Protein AF-A0A4W5M9B5-F1 (afdb_monomer)

Foldseek 3Di:
DEFAAADDDDDDDAQQAFPLVVQVVVCVVVVAHADDPRDRGHGNVNVVQHCVQAPPVRGDYHFGWHDDDPRTDPGDGDDDDDDDDDDPVRPDDPPPPDDDDDDDD

Structure (mmCIF, N/CA/C/O backbone):
data_AF-A0A4W5M9B5-F1
#
_entry.id   AF-A0A4W5M9B5-F1
#
loop_
_atom_site.group_PDB
_atom_site.id
_atom_site.type_symbol
_atom_site.label_atom_id
_atom_site.label_alt_id
_atom_site.label_comp_id
_atom_site.label_asym_id
_atom_site.label_entity_id
_atom_site.label_seq_id
_atom_site.pdbx_PDB_ins_code
_atom_site.Cartn_x
_atom_site.Cartn_y
_atom_site.Cartn_z
_atom_site.occupancy
_atom_site.B_iso_or_equiv
_atom_site.auth_seq_id
_atom_site.auth_comp_id
_atom_site.auth_asym_id
_atom_site.auth_atom_id
_atom_site.pdbx_PDB_model_num
ATOM 1 N N . MET A 1 1 ? 1.817 -2.184 0.405 1.00 95.25 1 MET A N 1
ATOM 2 C CA . MET A 1 1 ? 2.478 -0.900 0.094 1.00 95.25 1 MET A CA 1
ATOM 3 C C . MET A 1 1 ? 1.444 0.205 0.018 1.00 95.25 1 MET A C 1
ATOM 5 O O . MET A 1 1 ? 0.386 -0.014 -0.559 1.00 95.25 1 MET A O 1
ATOM 9 N N . ILE A 1 2 ? 1.748 1.372 0.579 1.00 95.56 2 ILE A N 1
ATOM 10 C CA . ILE A 1 2 ? 0.885 2.562 0.535 1.00 95.56 2 ILE A CA 1
ATOM 11 C C . ILE A 1 2 ? 1.541 3.597 -0.381 1.00 95.56 2 ILE A C 1
ATOM 13 O O . ILE A 1 2 ? 2.741 3.846 -0.246 1.00 95.56 2 ILE A O 1
ATOM 17 N N . ARG A 1 3 ? 0.797 4.166 -1.337 1.00 95.94 3 ARG A N 1
ATOM 18 C CA . ARG A 1 3 ? 1.345 5.031 -2.396 1.00 95.94 3 ARG A CA 1
ATOM 19 C C . ARG A 1 3 ? 0.572 6.337 -2.554 1.00 95.94 3 ARG A C 1
ATOM 21 O O . ARG A 1 3 ? -0.654 6.328 -2.611 1.00 95.94 3 ARG A O 1
ATOM 28 N N . ARG A 1 4 ? 1.315 7.438 -2.701 1.00 94.12 4 ARG A N 1
ATOM 29 C CA . ARG A 1 4 ? 0.813 8.791 -2.990 1.00 94.12 4 ARG A CA 1
ATOM 30 C C . ARG A 1 4 ? 1.879 9.588 -3.733 1.00 94.12 4 ARG A C 1
ATOM 32 O O . ARG A 1 4 ? 2.987 9.727 -3.223 1.00 94.12 4 ARG A O 1
ATOM 39 N N . GLN A 1 5 ? 1.545 10.182 -4.876 1.00 94.31 5 GLN A N 1
ATOM 40 C CA . GLN A 1 5 ? 2.483 10.911 -5.738 1.00 94.31 5 GLN A CA 1
ATOM 41 C C . GLN A 1 5 ? 3.751 10.061 -5.970 1.00 94.31 5 GLN A C 1
ATOM 43 O O . GLN A 1 5 ? 3.637 8.928 -6.442 1.00 94.31 5 GLN A O 1
ATOM 48 N N . LYS A 1 6 ? 4.933 10.562 -5.587 1.00 96.94 6 LYS A N 1
ATOM 49 C CA . LYS A 1 6 ? 6.222 9.843 -5.632 1.00 96.94 6 LYS A CA 1
ATOM 50 C C . LYS A 1 6 ? 6.540 9.039 -4.365 1.00 96.94 6 LYS A C 1
ATOM 52 O O . LYS A 1 6 ? 7.540 8.327 -4.328 1.00 96.94 6 LYS A O 1
ATOM 57 N N . THR A 1 7 ? 5.717 9.133 -3.324 1.00 95.75 7 THR A N 1
ATOM 58 C CA . THR A 1 7 ? 5.935 8.458 -2.040 1.00 95.75 7 THR A CA 1
ATOM 59 C C . THR A 1 7 ? 5.402 7.031 -2.081 1.00 95.75 7 THR A C 1
ATOM 61 O O . THR A 1 7 ? 4.268 6.785 -2.496 1.00 95.75 7 THR A O 1
ATOM 64 N N . THR A 1 8 ? 6.214 6.081 -1.616 1.00 97.31 8 THR A N 1
ATOM 65 C CA . THR A 1 8 ? 5.821 4.681 -1.406 1.00 97.31 8 THR A CA 1
ATOM 66 C C . THR A 1 8 ? 6.300 4.226 -0.030 1.00 97.31 8 THR A C 1
ATOM 68 O O . THR A 1 8 ? 7.485 4.332 0.272 1.00 97.31 8 THR A O 1
ATOM 71 N N . ILE A 1 9 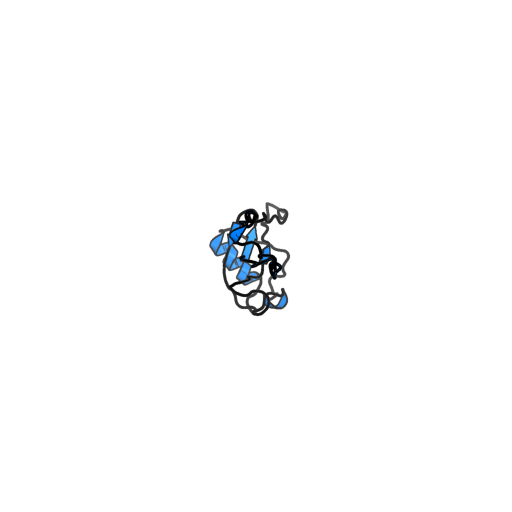? 5.384 3.717 0.794 1.00 97.00 9 ILE A N 1
ATOM 72 C CA . ILE A 1 9 ? 5.661 3.170 2.126 1.00 97.00 9 ILE A CA 1
ATOM 73 C C . ILE A 1 9 ? 5.497 1.650 2.071 1.00 97.00 9 ILE A C 1
ATOM 75 O O . ILE A 1 9 ? 4.447 1.135 1.665 1.00 97.00 9 ILE A O 1
ATOM 79 N N . PHE A 1 10 ? 6.534 0.933 2.499 1.00 97.31 10 PHE A N 1
ATOM 80 C CA . PHE A 1 10 ? 6.478 -0.504 2.748 1.00 97.31 10 PHE A CA 1
ATOM 81 C C . PHE A 1 10 ? 6.277 -0.735 4.241 1.00 97.31 10 PHE A C 1
ATOM 83 O O . PHE A 1 10 ? 7.069 -0.284 5.060 1.00 97.31 10 PHE A O 1
ATOM 90 N N . THR A 1 11 ? 5.186 -1.410 4.568 1.00 96.62 11 THR A N 1
ATOM 91 C CA . THR A 1 11 ? 4.798 -1.793 5.923 1.00 96.62 11 THR A CA 1
ATOM 92 C C . THR A 1 11 ? 3.906 -3.023 5.804 1.00 96.62 11 THR A C 1
ATOM 94 O O . THR A 1 11 ? 3.247 -3.210 4.770 1.00 96.62 11 THR A O 1
ATOM 97 N N . ASP A 1 12 ? 3.925 -3.863 6.826 1.00 96.38 12 ASP A N 1
ATOM 98 C CA . ASP A 1 12 ? 3.030 -4.994 7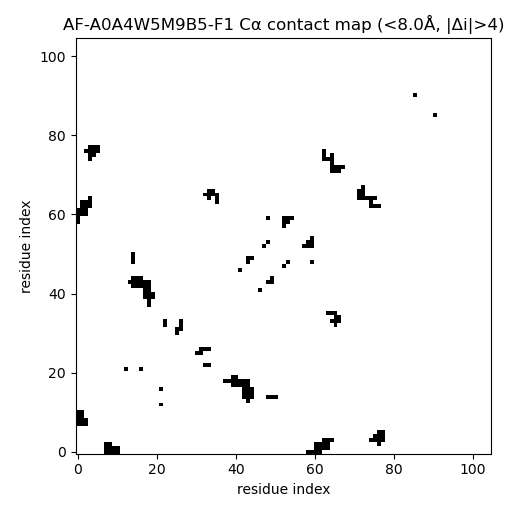.008 1.00 96.38 12 ASP A CA 1
ATOM 99 C C . ASP A 1 12 ? 1.950 -4.681 8.054 1.00 96.38 12 ASP A C 1
ATOM 101 O O . ASP A 1 12 ? 2.105 -3.805 8.904 1.00 96.38 12 ASP A O 1
ATOM 105 N N . ALA A 1 13 ? 0.832 -5.388 7.940 1.00 96.25 13 ALA A N 1
ATOM 106 C CA . ALA A 1 13 ? -0.277 -5.380 8.882 1.00 96.25 13 ALA A CA 1
ATOM 107 C C . ALA A 1 13 ? -1.007 -6.726 8.767 1.00 96.25 13 ALA A C 1
ATOM 109 O O . ALA A 1 13 ? -0.937 -7.383 7.724 1.00 96.25 13 ALA A O 1
ATOM 110 N N . SER A 1 14 ? -1.700 -7.136 9.830 1.00 96.69 14 SER A N 1
ATOM 111 C CA . SER A 1 14 ? -2.550 -8.330 9.792 1.00 96.69 14 SER A CA 1
ATOM 112 C C . SER A 1 14 ? -3.727 -8.104 8.839 1.00 96.69 14 SER A C 1
ATOM 114 O O . SER A 1 14 ? -4.200 -6.978 8.695 1.00 96.69 14 SER A O 1
ATOM 116 N N . ASP A 1 15 ? -4.265 -9.159 8.228 1.00 96.25 15 ASP A N 1
ATOM 117 C CA . ASP A 1 15 ? -5.518 -9.053 7.465 1.00 96.25 15 ASP A CA 1
ATOM 118 C C . ASP A 1 15 ? -6.712 -8.695 8.367 1.00 96.25 15 ASP A C 1
ATOM 120 O O . ASP A 1 15 ? -7.664 -8.072 7.911 1.00 96.25 15 ASP A O 1
ATOM 124 N N . SER A 1 16 ? -6.617 -8.990 9.665 1.00 97.62 16 SER A N 1
ATOM 125 C CA . SER A 1 16 ? -7.560 -8.553 10.698 1.00 97.62 16 SER A CA 1
ATOM 126 C C . SER A 1 16 ? -7.399 -7.090 11.133 1.00 97.62 16 SER A C 1
ATOM 128 O O . SER A 1 16 ? -8.238 -6.599 11.884 1.00 97.62 16 SER A O 1
ATOM 130 N N . THR A 1 17 ? -6.317 -6.408 10.737 1.00 97.62 17 THR A N 1
ATOM 131 C CA . THR A 1 17 ? -6.110 -4.986 11.047 1.00 97.62 17 THR A CA 1
ATOM 132 C C . THR A 1 17 ? -7.181 -4.161 10.347 1.00 97.62 17 THR A C 1
ATOM 134 O O . THR A 1 17 ? -7.537 -4.428 9.201 1.00 97.62 17 THR A O 1
ATOM 137 N N . THR A 1 18 ? -7.713 -3.161 11.034 1.00 96.56 18 THR A N 1
ATOM 138 C CA . THR A 1 18 ? -8.727 -2.259 10.484 1.00 96.56 18 THR A CA 1
ATOM 139 C C . THR A 1 18 ? -8.109 -1.186 9.592 1.00 96.56 18 THR A C 1
ATOM 141 O O . THR A 1 18 ? -6.936 -0.823 9.722 1.00 96.56 18 THR A O 1
ATOM 144 N N . VAL A 1 19 ? -8.917 -0.619 8.697 1.00 94.94 19 VAL A N 1
ATOM 145 C CA . VAL A 1 19 ? -8.532 0.559 7.907 1.00 94.94 19 VAL A CA 1
ATOM 146 C C . VAL A 1 19 ? -8.130 1.716 8.827 1.00 94.94 19 VAL A C 1
ATOM 148 O O . VAL A 1 19 ? -7.135 2.390 8.561 1.00 94.94 19 VAL A O 1
ATOM 151 N N . TYR A 1 20 ? -8.840 1.908 9.940 1.00 93.38 20 TYR A N 1
ATOM 152 C CA . TYR A 1 20 ? -8.502 2.919 10.941 1.00 93.38 20 TYR A CA 1
ATOM 153 C C . TYR A 1 20 ? -7.090 2.747 11.524 1.00 93.38 20 TYR A C 1
ATOM 155 O O . TYR A 1 20 ? -6.312 3.699 11.598 1.00 93.38 20 TYR A O 1
ATOM 163 N N . GLU A 1 21 ? -6.724 1.527 11.917 1.00 95.25 21 GLU A N 1
ATOM 164 C CA . GLU A 1 21 ? -5.383 1.239 12.435 1.00 95.25 21 GLU A CA 1
ATOM 165 C C . GLU A 1 21 ? -4.306 1.463 11.367 1.00 95.25 21 GLU A C 1
ATOM 167 O O . GLU A 1 21 ? -3.250 2.025 11.665 1.00 95.25 21 GLU A O 1
ATOM 172 N N . LEU A 1 22 ? -4.587 1.116 10.104 1.00 95.06 22 LEU A N 1
ATOM 173 C CA . LEU A 1 22 ? -3.688 1.427 8.993 1.00 95.06 22 LEU A CA 1
ATOM 174 C C . LEU A 1 22 ? -3.495 2.945 8.827 1.00 95.06 22 LEU A C 1
ATOM 176 O O . LEU A 1 22 ? -2.361 3.397 8.645 1.00 95.06 22 LEU A O 1
ATOM 180 N N . LYS A 1 23 ? -4.565 3.745 8.948 1.00 92.06 23 LYS A N 1
ATOM 181 C CA . LYS A 1 23 ? -4.485 5.217 8.929 1.00 92.06 23 LYS A CA 1
ATOM 182 C C . LYS A 1 23 ? -3.594 5.748 10.056 1.00 92.06 23 LYS A C 1
ATOM 184 O O . LYS A 1 23 ? -2.779 6.631 9.805 1.00 92.06 23 LYS A O 1
ATOM 189 N N . ARG A 1 24 ? -3.647 5.167 11.263 1.00 93.00 24 ARG A N 1
ATOM 190 C CA . ARG A 1 24 ? -2.747 5.536 12.379 1.00 93.00 24 ARG A CA 1
ATOM 191 C C . ARG A 1 24 ? -1.278 5.226 12.094 1.00 93.00 24 ARG A C 1
ATOM 193 O O . ARG A 1 24 ? -0.407 6.013 12.463 1.00 93.00 24 ARG A O 1
ATOM 200 N N . ILE A 1 25 ? -0.983 4.129 11.393 1.00 94.25 25 ILE A N 1
ATOM 201 C CA . ILE A 1 25 ? 0.382 3.833 10.921 1.00 94.25 25 ILE A CA 1
ATOM 202 C C . ILE A 1 25 ? 0.844 4.916 9.934 1.00 94.25 25 ILE A C 1
ATOM 204 O O . ILE A 1 25 ? 1.944 5.457 10.073 1.00 94.25 25 ILE A O 1
ATOM 208 N N . VAL A 1 26 ? -0.004 5.273 8.962 1.00 93.00 26 VAL A N 1
ATOM 209 C CA . VAL A 1 26 ? 0.286 6.323 7.970 1.00 93.00 26 VAL A CA 1
ATOM 210 C C . VAL A 1 26 ? 0.506 7.677 8.640 1.00 93.00 26 VAL A C 1
ATOM 212 O O . VAL A 1 26 ? 1.498 8.345 8.347 1.00 93.00 26 VAL A O 1
ATOM 215 N N . GLU A 1 27 ? -0.365 8.063 9.568 1.00 91.56 27 GLU A N 1
ATOM 216 C CA . GLU A 1 27 ? -0.254 9.290 10.356 1.00 91.56 27 GLU A CA 1
ATOM 217 C C . GLU A 1 27 ? 1.046 9.310 11.173 1.00 91.56 27 GLU A C 1
ATOM 219 O O . GLU A 1 27 ? 1.765 10.310 11.188 1.00 91.56 27 GLU A O 1
ATOM 224 N N . GLY A 1 28 ? 1.414 8.185 11.792 1.00 93.62 28 GLY A N 1
ATOM 225 C CA . GLY A 1 28 ? 2.669 8.041 12.522 1.00 93.62 28 GLY A CA 1
ATOM 226 C C . GLY A 1 28 ? 3.906 8.334 11.664 1.00 93.62 28 GLY A C 1
ATOM 227 O O . GLY A 1 28 ? 4.859 8.939 12.169 1.00 93.62 28 GLY A O 1
ATOM 228 N N . ILE A 1 29 ? 3.872 7.967 10.378 1.00 94.50 29 ILE A N 1
ATOM 229 C CA . ILE A 1 29 ? 4.972 8.140 9.414 1.00 94.50 29 ILE A CA 1
ATOM 230 C C . ILE A 1 29 ? 4.949 9.530 8.765 1.00 94.50 29 ILE A C 1
ATOM 232 O O . ILE A 1 29 ? 5.978 10.200 8.705 1.00 94.50 29 ILE A O 1
ATOM 236 N N . LEU A 1 30 ? 3.791 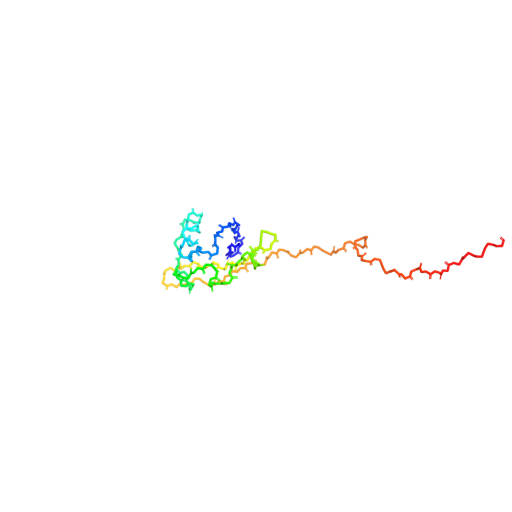9.968 8.268 1.00 90.56 30 LEU A N 1
ATOM 237 C CA . LEU A 1 30 ? 3.645 11.183 7.458 1.00 90.56 30 LEU A CA 1
ATOM 238 C C . LEU A 1 30 ? 3.251 12.422 8.271 1.00 90.56 30 LEU A C 1
ATOM 240 O O . LEU A 1 30 ? 3.258 13.523 7.721 1.00 90.56 30 LEU A O 1
ATOM 244 N N . LYS A 1 31 ? 2.928 12.255 9.560 1.00 87.50 31 LYS A N 1
ATOM 245 C CA . LYS A 1 31 ? 2.499 13.315 10.490 1.00 87.50 31 LYS A CA 1
ATOM 246 C C . LYS A 1 31 ? 1.314 14.132 9.968 1.00 87.50 31 LYS A C 1
ATOM 248 O O . LYS A 1 31 ? 1.246 15.338 10.192 1.00 87.50 31 LYS A O 1
ATOM 253 N N . ARG A 1 32 ? 0.404 13.481 9.237 1.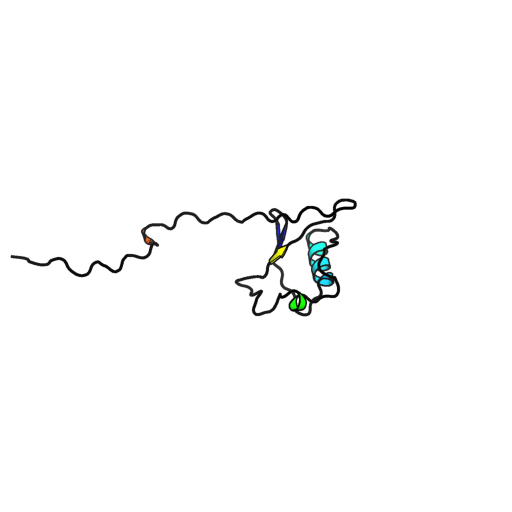00 79.31 32 ARG A N 1
ATOM 254 C CA . ARG A 1 32 ? -0.812 14.081 8.678 1.00 79.31 32 ARG A CA 1
ATOM 255 C C . ARG A 1 32 ? -2.000 13.156 8.878 1.00 79.31 32 ARG A C 1
ATOM 257 O O . ARG A 1 32 ? -1.861 11.949 8.691 1.00 79.31 32 ARG A O 1
ATOM 264 N N . GLU A 1 33 ? -3.134 13.751 9.230 1.00 68.00 33 GLU A N 1
ATOM 265 C CA . GLU A 1 33 ? -4.403 13.044 9.366 1.00 68.00 33 GLU A CA 1
ATOM 266 C C . GLU A 1 33 ? -4.983 12.701 7.987 1.00 68.00 33 GLU A C 1
ATOM 268 O O . GLU A 1 33 ? -4.813 13.435 7.006 1.00 68.00 33 GLU A O 1
ATOM 273 N N . ASP A 1 34 ? -5.627 11.542 7.922 1.00 63.97 34 ASP A N 1
ATOM 274 C CA . ASP A 1 34 ? -6.216 10.951 6.728 1.00 63.97 34 ASP A CA 1
ATOM 275 C C . ASP A 1 34 ? -7.716 10.761 6.969 1.00 63.97 34 ASP A C 1
ATOM 277 O O . ASP A 1 34 ? -8.102 10.205 7.993 1.00 63.97 34 ASP A O 1
ATOM 281 N N . ASP A 1 35 ? -8.542 11.171 6.007 1.00 58.16 35 ASP A N 1
ATOM 282 C CA . ASP A 1 35 ? -9.993 10.967 6.028 1.00 58.16 35 ASP A CA 1
ATOM 283 C C . ASP A 1 35 ? -10.452 10.155 4.796 1.00 58.16 35 ASP A C 1
ATOM 285 O O . ASP A 1 35 ? -11.333 10.546 4.048 1.00 58.16 35 ASP A O 1
ATOM 289 N N . GLN A 1 36 ? -9.839 9.009 4.499 1.00 63.62 36 GLN A N 1
ATOM 290 C CA . GLN A 1 36 ? -10.196 8.237 3.295 1.00 63.62 36 GLN A CA 1
ATOM 291 C C . GLN A 1 36 ? -11.638 7.659 3.232 1.00 63.62 36 GLN A C 1
ATOM 293 O O . GLN A 1 36 ? -12.266 7.390 4.252 1.00 63.62 36 GLN A O 1
ATOM 298 N N . LEU A 1 37 ? -12.046 7.336 1.988 1.00 61.12 37 LEU A N 1
ATOM 299 C CA . LEU A 1 37 ? -13.224 6.597 1.480 1.00 61.12 37 LEU A CA 1
ATOM 300 C C . LEU A 1 37 ? -13.368 5.135 1.958 1.00 61.12 37 LEU A C 1
ATOM 302 O O . LEU A 1 37 ? -14.464 4.575 1.886 1.00 61.12 37 LEU A O 1
ATOM 306 N N . LEU A 1 38 ? -12.273 4.479 2.366 1.00 67.75 38 LEU A N 1
ATOM 307 C CA . LEU A 1 38 ? -12.369 3.146 2.958 1.00 67.75 38 LEU A CA 1
ATOM 308 C C . LEU A 1 38 ? -12.974 3.284 4.351 1.00 67.75 38 LEU A C 1
ATOM 310 O O . LEU A 1 38 ? -12.501 4.063 5.173 1.00 67.75 38 LEU A O 1
ATOM 314 N N . GLU A 1 39 ? -14.036 2.524 4.576 1.00 82.50 39 GLU A N 1
ATOM 315 C CA . GLU A 1 39 ? -14.776 2.537 5.827 1.00 82.50 39 GLU A CA 1
ATOM 316 C C . GLU A 1 39 ? -13.875 2.057 6.969 1.00 82.50 39 GLU A C 1
ATOM 318 O O . GLU A 1 39 ? -13.377 0.931 6.937 1.00 82.50 39 GLU A O 1
ATOM 323 N N . ASP A 1 40 ? -13.668 2.919 7.965 1.00 89.75 40 ASP A N 1
ATOM 324 C CA . ASP A 1 40 ? -12.709 2.727 9.062 1.00 89.75 40 ASP A CA 1
ATOM 325 C C . ASP A 1 40 ? -12.854 1.391 9.792 1.00 89.75 40 ASP A C 1
ATOM 327 O O . ASP A 1 40 ? -11.863 0.828 10.257 1.00 89.75 40 ASP A O 1
ATOM 331 N N . SER A 1 41 ? -14.083 0.881 9.873 1.00 93.81 41 SER A N 1
ATOM 332 C CA . SER A 1 41 ? -14.419 -0.365 10.555 1.00 93.81 41 SER A CA 1
ATOM 333 C C . SER A 1 41 ? -14.094 -1.627 9.758 1.00 93.81 41 SER A C 1
ATOM 335 O O . SER A 1 41 ? -14.111 -2.710 10.340 1.00 93.81 41 SER A O 1
ATOM 337 N N . LYS A 1 42 ? -13.829 -1.533 8.448 1.00 96.19 42 LYS A N 1
ATOM 338 C CA . LYS A 1 42 ? -13.469 -2.705 7.638 1.00 96.19 42 LYS A CA 1
ATOM 339 C C . LYS A 1 42 ? -12.061 -3.169 7.963 1.00 96.19 42 LYS A C 1
ATOM 341 O O . LYS A 1 42 ? -11.161 -2.360 8.191 1.00 96.19 42 LYS A O 1
ATOM 346 N N . THR A 1 43 ? -11.869 -4.482 7.936 1.00 97.56 43 THR A N 1
ATOM 347 C CA . THR A 1 43 ? -10.533 -5.068 8.013 1.00 97.56 43 THR A CA 1
ATOM 348 C C . THR A 1 43 ? -9.834 -5.000 6.656 1.00 97.56 43 THR A C 1
ATOM 350 O O . THR A 1 43 ? -10.471 -4.890 5.605 1.00 97.56 43 THR A O 1
ATOM 353 N N . LEU A 1 44 ? -8.506 -5.090 6.649 1.00 96.50 44 LEU A N 1
ATOM 354 C CA . LEU A 1 44 ? -7.727 -5.185 5.416 1.00 96.50 44 LEU A CA 1
ATOM 355 C C . LEU A 1 44 ? -8.123 -6.425 4.599 1.00 96.50 44 LEU A C 1
ATOM 357 O O . LEU A 1 44 ? -8.188 -6.348 3.369 1.00 96.50 44 LEU A O 1
ATOM 361 N N . GLY A 1 45 ? -8.478 -7.522 5.271 1.00 97.25 45 GLY A N 1
ATOM 362 C CA . GLY A 1 45 ? -9.046 -8.723 4.666 1.00 97.25 45 GLY A CA 1
ATOM 363 C C . GLY A 1 45 ? -10.368 -8.456 3.944 1.00 97.25 45 GLY A C 1
ATOM 364 O O . GLY A 1 45 ? -10.509 -8.855 2.787 1.00 97.25 45 GLY A O 1
ATOM 365 N N . ASP A 1 46 ? -11.291 -7.706 4.560 1.00 96.81 46 ASP A N 1
ATOM 366 C CA . ASP A 1 46 ? -12.557 -7.287 3.926 1.00 96.81 46 ASP A CA 1
ATOM 367 C C . ASP A 1 46 ? -12.321 -6.392 2.698 1.00 96.81 46 ASP A C 1
ATOM 369 O O . ASP A 1 46 ? -13.112 -6.383 1.753 1.00 96.81 46 ASP A O 1
ATOM 373 N N . CYS A 1 47 ? -11.213 -5.646 2.692 1.00 95.06 47 CYS A N 1
ATOM 374 C CA . CYS A 1 47 ? -10.752 -4.852 1.553 1.00 95.06 47 CYS A CA 1
ATOM 375 C C . CYS A 1 47 ? -9.974 -5.668 0.499 1.00 95.06 47 CYS A C 1
ATOM 377 O O . CYS A 1 47 ? -9.539 -5.103 -0.505 1.00 95.06 47 CYS A O 1
ATOM 379 N N . GLY A 1 48 ? -9.799 -6.981 0.693 1.00 95.44 48 GLY A N 1
ATOM 380 C CA . GLY A 1 48 ? -9.135 -7.888 -0.249 1.00 95.44 48 GLY A CA 1
ATOM 381 C C . GLY A 1 48 ? -7.620 -8.037 -0.061 1.00 95.44 48 GLY A C 1
ATOM 382 O O . GLY A 1 48 ? -6.962 -8.694 -0.878 1.00 95.44 48 GLY A O 1
ATOM 383 N N . PHE A 1 49 ? -7.046 -7.471 1.002 1.00 96.44 49 PHE A N 1
ATOM 384 C CA . PHE A 1 49 ? -5.641 -7.651 1.364 1.00 96.44 49 PHE A CA 1
ATOM 385 C C . PHE A 1 49 ? -5.492 -8.862 2.287 1.00 96.44 49 PHE A C 1
ATOM 387 O O . PHE A 1 49 ? -5.791 -8.809 3.473 1.00 96.44 49 PHE A O 1
ATOM 394 N N . THR A 1 50 ? -5.011 -9.967 1.724 1.00 96.50 50 THR A N 1
ATOM 395 C CA . THR A 1 50 ? -4.827 -11.245 2.424 1.00 96.50 50 THR A CA 1
ATOM 396 C C . THR A 1 50 ? -3.402 -11.752 2.228 1.00 96.50 50 THR A C 1
ATOM 398 O O . THR A 1 50 ? -2.685 -11.302 1.329 1.00 96.50 50 THR A O 1
ATOM 401 N N . ASN A 1 51 ? -3.019 -12.793 2.969 1.00 93.12 51 ASN A N 1
ATOM 402 C CA . ASN A 1 51 ? -1.736 -13.481 2.776 1.00 93.12 51 ASN A CA 1
ATOM 403 C C . ASN A 1 51 ? -1.536 -14.043 1.354 1.00 93.12 51 ASN A C 1
ATOM 405 O O . ASN A 1 51 ? -0.407 -14.296 0.933 1.00 93.12 51 ASN A O 1
ATOM 409 N N . GLN A 1 52 ? -2.612 -14.246 0.588 1.00 95.38 52 GLN A N 1
ATOM 410 C CA . GLN A 1 52 ? -2.520 -14.740 -0.785 1.00 95.38 52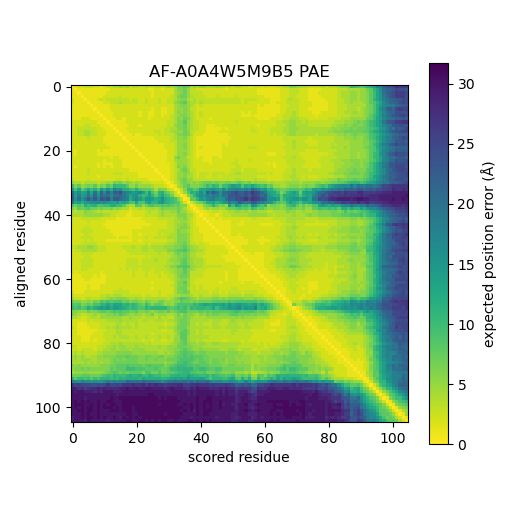 GLN A CA 1
ATOM 411 C C . GLN A 1 52 ? -2.326 -13.615 -1.806 1.00 95.38 52 GLN A C 1
ATOM 413 O O . GLN A 1 52 ? -1.630 -13.841 -2.799 1.00 95.38 52 GLN A O 1
ATOM 418 N N . THR A 1 53 ? -2.911 -12.439 -1.555 1.00 96.50 53 THR A N 1
ATOM 419 C CA . THR A 1 53 ? -2.987 -11.299 -2.489 1.00 96.50 53 THR A CA 1
ATOM 420 C C . THR A 1 53 ? -1.975 -10.188 -2.195 1.00 96.50 53 THR A C 1
ATOM 422 O O . THR A 1 53 ? -1.659 -9.416 -3.095 1.00 96.50 53 THR A O 1
ATOM 425 N N . ALA A 1 54 ? -1.430 -10.114 -0.977 1.00 97.06 54 ALA A N 1
ATOM 426 C CA . ALA A 1 54 ? -0.473 -9.095 -0.545 1.00 97.06 54 ALA A CA 1
ATOM 427 C C . ALA A 1 54 ? 0.799 -9.727 0.053 1.00 97.06 54 ALA A C 1
ATOM 429 O O . ALA A 1 54 ? 1.116 -9.555 1.226 1.00 97.06 54 ALA A O 1
ATOM 430 N N . ARG A 1 55 ? 1.537 -10.485 -0.764 1.00 96.50 55 ARG A N 1
ATOM 431 C CA . ARG A 1 55 ? 2.736 -11.226 -0.328 1.00 96.50 55 ARG A CA 1
ATOM 432 C C . ARG A 1 55 ? 3.953 -10.300 -0.183 1.00 96.50 55 ARG A C 1
ATOM 434 O O . ARG A 1 55 ? 4.023 -9.308 -0.904 1.00 96.50 55 ARG A O 1
ATOM 441 N N . PRO A 1 56 ? 4.977 -10.643 0.623 1.00 96.00 56 PRO A N 1
ATOM 442 C CA . PRO A 1 56 ? 6.183 -9.815 0.761 1.00 96.00 56 PRO A CA 1
ATOM 443 C C . PRO A 1 56 ? 6.882 -9.486 -0.570 1.00 96.00 56 PRO A C 1
ATOM 445 O O . PRO A 1 56 ? 7.291 -8.352 -0.793 1.00 96.00 56 PRO A O 1
ATOM 448 N N . GLN A 1 57 ? 6.967 -10.455 -1.487 1.00 96.75 57 GLN A N 1
ATOM 449 C CA . GLN A 1 57 ? 7.563 -10.281 -2.818 1.00 96.75 57 GLN A CA 1
ATOM 450 C C . GLN A 1 57 ? 6.629 -9.618 -3.845 1.00 96.75 57 GLN A C 1
ATOM 452 O O . GLN A 1 57 ? 7.079 -9.221 -4.915 1.00 96.75 57 GLN A O 1
ATOM 457 N N . ALA A 1 58 ? 5.330 -9.537 -3.544 1.00 96.69 58 ALA A N 1
ATOM 458 C CA . ALA A 1 58 ? 4.310 -8.931 -4.397 1.00 96.69 58 ALA A CA 1
ATOM 459 C C . ALA A 1 58 ? 3.247 -8.229 -3.525 1.00 96.69 58 ALA A C 1
ATOM 461 O O . ALA A 1 58 ? 2.147 -8.763 -3.345 1.00 96.69 58 ALA A O 1
ATOM 462 N N . PRO A 1 59 ? 3.581 -7.072 -2.917 1.00 97.38 59 PRO A N 1
ATOM 463 C CA . PRO A 1 59 ? 2.706 -6.430 -1.941 1.00 97.38 59 PRO A CA 1
ATOM 464 C C . PRO A 1 59 ? 1.434 -5.869 -2.577 1.00 97.38 59 PRO A C 1
ATOM 466 O O . PRO A 1 59 ? 1.476 -5.276 -3.656 1.00 97.38 59 PRO A O 1
ATOM 469 N N . GLY A 1 60 ? 0.314 -5.950 -1.856 1.00 96.12 60 GLY A N 1
ATOM 470 C CA . GLY A 1 60 ? -0.915 -5.246 -2.225 1.00 96.12 60 GLY A CA 1
ATOM 471 C C . GLY A 1 60 ? -0.709 -3.728 -2.213 1.00 96.12 60 GLY A C 1
ATOM 472 O O . GLY A 1 60 ? 0.116 -3.218 -1.450 1.00 96.12 60 GLY A O 1
ATOM 473 N N . THR A 1 61 ? -1.437 -2.996 -3.057 1.00 95.62 61 THR A N 1
ATOM 474 C CA . THR A 1 61 ? -1.297 -1.534 -3.179 1.00 95.62 61 THR A CA 1
ATOM 475 C C . THR A 1 61 ? -2.488 -0.812 -2.571 1.00 95.62 61 THR A C 1
ATOM 477 O O . THR A 1 61 ? -3.617 -1.035 -2.991 1.00 95.62 61 THR A O 1
ATOM 480 N N . VAL A 1 62 ? -2.218 0.099 -1.641 1.00 94.62 62 VAL A N 1
ATOM 481 C CA . VAL A 1 62 ? -3.182 1.054 -1.087 1.00 94.62 62 VAL A CA 1
ATOM 482 C C . VAL A 1 62 ? -2.856 2.435 -1.651 1.00 94.62 62 VAL A C 1
ATOM 484 O O . VAL A 1 62 ? -1.720 2.899 -1.539 1.00 94.62 62 VAL A O 1
ATOM 487 N N . GLY A 1 63 ? -3.830 3.084 -2.286 1.00 94.00 63 GLY A N 1
ATOM 488 C CA . GLY A 1 63 ? -3.714 4.482 -2.699 1.00 94.00 63 GLY A CA 1
ATOM 489 C C . GLY A 1 63 ? -4.028 5.414 -1.533 1.00 94.00 63 GLY A C 1
ATOM 490 O O . GLY A 1 63 ? -4.986 5.165 -0.810 1.00 94.00 63 GLY A O 1
ATOM 491 N N . LEU A 1 64 ? -3.241 6.474 -1.364 1.00 91.88 64 LEU A N 1
ATOM 492 C CA . LEU A 1 64 ? -3.407 7.483 -0.318 1.00 91.88 64 LEU A CA 1
ATOM 493 C C . LEU A 1 64 ? -3.635 8.861 -0.954 1.00 91.88 64 LEU A C 1
ATOM 495 O O . LEU A 1 64 ? -2.896 9.264 -1.854 1.00 91.88 64 LEU A O 1
ATOM 499 N N . ALA A 1 65 ? -4.636 9.584 -0.457 1.00 90.38 65 ALA A N 1
ATOM 500 C CA . ALA A 1 65 ? -4.941 10.961 -0.825 1.00 90.38 65 ALA A CA 1
ATOM 501 C C . ALA A 1 65 ? -5.326 11.726 0.443 1.00 90.38 65 ALA A C 1
ATOM 503 O O . ALA A 1 65 ? -6.152 11.254 1.217 1.00 90.38 65 ALA A O 1
ATOM 504 N N . PHE A 1 66 ? -4.722 12.889 0.666 1.00 87.38 66 PHE A N 1
ATOM 505 C CA . PHE A 1 66 ? -5.021 13.708 1.834 1.00 87.38 66 PHE A CA 1
ATOM 506 C C . PHE A 1 66 ? -6.224 14.615 1.606 1.00 87.38 66 PHE A C 1
ATOM 508 O O . PHE A 1 66 ? -6.467 15.095 0.494 1.00 87.38 66 PHE A O 1
ATOM 515 N N . ARG A 1 67 ? -6.922 14.933 2.698 1.00 84.50 67 ARG A N 1
ATOM 516 C CA . ARG A 1 67 ? -7.841 16.066 2.715 1.00 84.50 67 ARG A CA 1
ATOM 517 C C . ARG A 1 67 ? -7.040 17.372 2.706 1.00 84.50 67 ARG A C 1
ATOM 519 O O . ARG A 1 67 ? -6.104 17.539 3.489 1.00 84.50 67 ARG A O 1
ATOM 526 N N . MET A 1 68 ? -7.388 18.275 1.797 1.00 82.12 68 MET A N 1
ATOM 527 C CA . MET A 1 68 ? -6.948 19.666 1.769 1.00 82.12 68 MET A CA 1
ATOM 528 C C . MET A 1 68 ? -8.169 20.551 2.004 1.00 82.12 68 MET A C 1
ATOM 530 O O . MET A 1 68 ? -9.112 20.538 1.213 1.00 82.12 68 MET A O 1
ATOM 534 N N . ASP A 1 69 ? -8.155 21.296 3.106 1.00 82.50 69 ASP A N 1
ATOM 535 C CA . ASP A 1 69 ? -9.302 22.073 3.576 1.00 82.50 69 ASP A CA 1
ATOM 536 C C . ASP A 1 69 ? -10.559 21.184 3.708 1.00 82.50 69 ASP A C 1
ATOM 538 O O . ASP A 1 69 ? -10.576 20.241 4.504 1.00 82.50 69 ASP A O 1
ATOM 542 N N . GLU A 1 70 ? -11.581 21.445 2.892 1.00 80.50 70 GLU A N 1
ATOM 543 C CA . GLU A 1 70 ? -12.881 20.762 2.883 1.00 80.50 70 GLU A CA 1
ATOM 544 C C . GLU A 1 70 ? -12.975 19.650 1.817 1.00 80.50 70 GLU A C 1
ATOM 546 O O . GLU A 1 70 ? -14.004 18.986 1.697 1.00 80.50 70 GLU A O 1
ATOM 551 N N . MET A 1 71 ? -11.932 19.443 1.001 1.00 84.19 71 MET A N 1
ATOM 552 C CA . MET A 1 71 ? -11.964 18.516 -0.137 1.00 84.19 71 MET A CA 1
ATOM 553 C C . MET A 1 71 ? -10.772 17.562 -0.145 1.00 84.19 71 MET A C 1
ATOM 555 O O . MET A 1 71 ? -9.674 17.892 0.285 1.00 84.19 71 MET A O 1
ATOM 559 N N . PHE A 1 72 ? -10.959 16.360 -0.684 1.00 83.62 72 PHE A N 1
ATOM 560 C CA . PHE A 1 72 ? -9.830 15.469 -0.949 1.00 83.62 72 PHE A CA 1
ATOM 561 C C . PHE A 1 72 ? -9.055 15.934 -2.167 1.00 83.62 72 PHE A C 1
ATOM 563 O O . PHE A 1 72 ? -9.640 16.324 -3.181 1.00 83.62 72 PHE A O 1
ATOM 570 N N . GLU A 1 73 ? -7.731 15.831 -2.091 1.00 88.69 73 GLU A N 1
ATOM 571 C CA . GLU A 1 73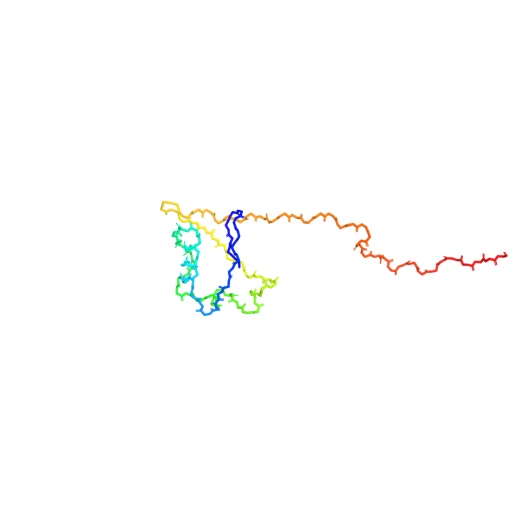 ? -6.931 15.877 -3.303 1.00 88.69 73 GLU A CA 1
ATOM 572 C C . GLU A 1 73 ? -7.271 14.678 -4.198 1.00 88.69 73 GLU A C 1
ATOM 574 O O . GLU A 1 73 ? -7.690 13.610 -3.738 1.00 88.69 73 GLU A O 1
ATOM 579 N N . GLN A 1 74 ? -7.061 14.835 -5.501 1.00 89.81 74 GLN A N 1
ATOM 580 C CA . GLN A 1 74 ? -7.209 13.720 -6.421 1.00 89.81 74 GLN A CA 1
ATOM 581 C C . GLN A 1 74 ? -6.190 12.625 -6.081 1.00 89.81 74 GLN A C 1
ATOM 583 O O . GLN A 1 74 ? -4.999 12.902 -5.923 1.00 89.81 74 GLN A O 1
ATOM 588 N N . LEU A 1 75 ? -6.643 11.367 -6.029 1.00 91.44 75 LEU A N 1
ATOM 589 C CA . LEU A 1 75 ? -5.742 10.227 -5.896 1.00 91.44 75 LEU A CA 1
ATOM 590 C C . LEU A 1 75 ? -4.767 10.212 -7.078 1.00 91.44 75 LEU A C 1
ATOM 592 O O . LEU A 1 75 ? -5.139 9.907 -8.211 1.00 91.44 75 LEU A O 1
ATOM 596 N N . GLN A 1 76 ? -3.508 10.520 -6.790 1.00 94.00 76 GLN A N 1
ATOM 597 C CA . GLN A 1 76 ? -2.431 10.534 -7.765 1.00 94.00 76 GLN A CA 1
ATOM 598 C C . GLN A 1 76 ? -1.338 9.576 -7.307 1.00 94.00 76 GLN A C 1
ATOM 600 O O . GLN A 1 76 ? -0.812 9.701 -6.203 1.00 94.00 76 GLN A O 1
ATOM 605 N N . VAL A 1 77 ? -0.968 8.631 -8.168 1.00 96.12 77 VAL A N 1
ATOM 606 C CA . VAL A 1 77 ? 0.130 7.688 -7.938 1.00 96.12 77 VAL A CA 1
ATOM 607 C C . VAL A 1 77 ? 1.028 7.733 -9.163 1.00 96.12 77 VAL A C 1
ATOM 609 O O . VAL A 1 77 ? 0.591 7.388 -10.259 1.00 96.12 77 VAL A O 1
ATOM 612 N N . GLU A 1 78 ? 2.273 8.176 -8.999 1.00 97.31 78 GLU A N 1
ATOM 613 C CA . GLU A 1 78 ? 3.209 8.212 -10.120 1.00 97.31 78 GLU A CA 1
ATOM 614 C C . GLU A 1 78 ? 3.700 6.802 -10.463 1.00 97.31 78 GLU A C 1
ATOM 616 O O . GLU A 1 78 ? 3.969 5.980 -9.582 1.00 97.31 78 GLU A O 1
ATOM 621 N N . ALA A 1 79 ? 3.808 6.497 -11.756 1.00 97.44 79 ALA A N 1
ATOM 622 C CA . ALA A 1 79 ? 4.392 5.239 -12.200 1.00 97.44 79 ALA A CA 1
ATOM 623 C C . ALA A 1 79 ? 5.881 5.187 -11.824 1.00 97.44 79 ALA A C 1
ATOM 625 O O . ALA A 1 79 ? 6.582 6.199 -11.862 1.00 97.44 79 ALA A O 1
ATOM 626 N N . PHE A 1 80 ? 6.372 3.998 -11.472 1.00 97.12 80 PHE A N 1
ATOM 627 C CA . PHE A 1 80 ? 7.815 3.780 -11.409 1.00 97.12 80 PHE A CA 1
ATOM 628 C C . PHE A 1 80 ? 8.423 3.871 -12.815 1.00 97.12 80 PHE A C 1
ATOM 630 O O . PHE A 1 80 ? 7.716 3.783 -13.820 1.00 97.12 80 PHE A O 1
ATOM 637 N N . SER A 1 81 ? 9.742 4.034 -12.885 1.00 98.00 81 SER A N 1
ATOM 638 C CA . SER A 1 81 ? 10.471 4.009 -14.151 1.00 98.00 81 SER A CA 1
ATOM 639 C C . SER A 1 81 ? 10.300 2.674 -14.876 1.00 98.00 81 SER A C 1
ATOM 641 O O . SER A 1 81 ? 10.322 1.614 -14.247 1.00 98.00 81 SER A O 1
ATOM 643 N N . SER A 1 82 ? 10.222 2.723 -16.203 1.00 97.56 82 SER A N 1
ATOM 644 C CA . SER A 1 82 ? 10.297 1.524 -17.037 1.00 97.56 82 SER A CA 1
ATOM 645 C C . SER A 1 82 ? 11.726 0.963 -17.058 1.00 97.56 82 SER A C 1
ATOM 647 O O . SER A 1 82 ? 12.681 1.747 -17.045 1.00 97.56 82 SER A O 1
ATOM 649 N N . PRO A 1 83 ? 11.903 -0.369 -17.102 1.00 96.81 83 PRO A N 1
ATOM 650 C CA . PRO A 1 83 ? 13.219 -0.968 -17.302 1.00 96.81 83 PRO A CA 1
ATOM 651 C C . PRO A 1 83 ? 13.791 -0.600 -18.687 1.00 96.81 83 PRO A C 1
ATOM 653 O O . PRO A 1 83 ? 13.018 -0.305 -19.604 1.00 96.81 83 PRO A O 1
ATOM 656 N N . PRO A 1 84 ? 15.127 -0.619 -18.861 1.00 96.44 84 PRO A N 1
ATOM 657 C CA . PRO A 1 84 ? 15.750 -0.448 -20.173 1.00 96.44 84 PRO A CA 1
ATOM 658 C C . PRO A 1 84 ? 15.446 -1.635 -21.097 1.00 96.44 84 PRO A C 1
ATOM 660 O O . PRO A 1 84 ? 14.949 -2.675 -20.656 1.00 96.44 84 PRO A O 1
ATOM 663 N N . GLU A 1 85 ? 15.784 -1.495 -22.381 1.00 96.06 85 GLU A N 1
ATOM 664 C CA . GLU A 1 85 ? 15.717 -2.621 -23.313 1.00 96.06 85 GLU A CA 1
ATOM 665 C C . GLU A 1 85 ? 16.629 -3.765 -22.841 1.00 96.06 85 GLU A C 1
ATOM 667 O O . GLU A 1 85 ? 17.748 -3.543 -22.367 1.00 96.06 85 GLU A O 1
ATOM 672 N N . LEU A 1 86 ? 16.132 -4.997 -22.958 1.00 96.00 86 LEU A N 1
ATOM 6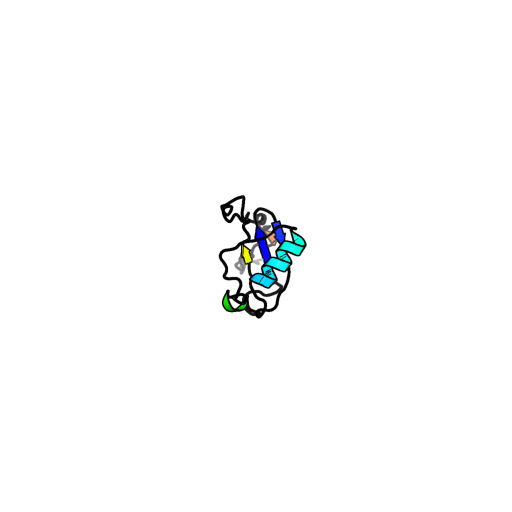73 C CA . LEU A 1 86 ? 16.883 -6.192 -22.602 1.00 96.00 86 LEU A CA 1
ATOM 674 C C . LEU A 1 86 ? 18.095 -6.338 -23.545 1.00 96.00 86 LEU A C 1
ATOM 676 O O . LEU A 1 86 ? 17.896 -6.321 -24.760 1.00 96.00 86 LEU A O 1
ATOM 680 N N . PRO A 1 87 ? 19.328 -6.516 -23.039 1.00 95.88 87 PRO A N 1
ATOM 681 C CA . PRO A 1 87 ? 20.493 -6.758 -23.889 1.00 95.88 87 PRO A CA 1
ATOM 682 C C . PRO A 1 87 ? 20.321 -8.000 -24.769 1.00 95.88 87 PRO A C 1
ATOM 684 O O . PRO A 1 87 ? 19.731 -8.987 -24.328 1.00 95.88 87 PRO A O 1
ATOM 687 N N . ASP A 1 88 ? 20.906 -8.005 -25.972 1.00 94.25 88 ASP A N 1
ATOM 688 C CA . ASP A 1 88 ? 20.760 -9.122 -26.922 1.00 94.25 88 ASP A CA 1
ATOM 689 C C . ASP A 1 88 ? 21.222 -10.471 -26.350 1.00 94.25 88 ASP A C 1
ATOM 691 O O . ASP A 1 88 ? 20.608 -11.499 -26.614 1.00 94.25 88 ASP A O 1
ATOM 695 N N . VAL A 1 89 ? 22.243 -10.472 -25.487 1.00 95.56 89 VAL A N 1
ATOM 696 C CA . VAL A 1 89 ? 22.738 -11.680 -24.795 1.00 95.56 89 VAL A CA 1
ATOM 697 C C . VAL A 1 89 ? 21.754 -12.262 -23.770 1.00 95.56 89 VAL A C 1
ATOM 699 O O . VAL A 1 89 ? 21.915 -13.404 -23.354 1.00 95.56 89 VAL A O 1
ATOM 702 N N . MET A 1 90 ? 20.761 -11.479 -23.340 1.00 94.38 90 MET A N 1
ATOM 703 C CA . MET A 1 90 ? 19.708 -11.895 -22.408 1.00 94.38 90 MET A CA 1
ATOM 704 C C . MET A 1 90 ? 18.384 -12.204 -23.120 1.00 94.38 90 MET A C 1
ATOM 706 O O . MET A 1 90 ? 17.477 -12.754 -22.492 1.00 94.38 90 MET A O 1
ATOM 710 N N . LYS A 1 91 ? 18.243 -11.856 -24.408 1.00 93.56 91 LYS A N 1
ATOM 711 C CA . LYS A 1 91 ? 17.078 -12.243 -25.211 1.00 93.56 91 LYS A CA 1
ATOM 712 C C . LYS A 1 91 ? 17.115 -13.767 -25.434 1.00 93.56 91 LYS A C 1
ATOM 714 O O . LYS A 1 91 ? 18.204 -14.326 -25.581 1.00 93.56 91 LYS A O 1
ATOM 719 N N . PRO A 1 92 ? 15.961 -14.463 -25.443 1.00 91.38 92 PRO A N 1
ATOM 720 C CA . PRO A 1 92 ? 15.919 -15.885 -25.767 1.00 91.38 92 PRO A CA 1
ATOM 721 C C . PRO A 1 92 ? 16.619 -16.129 -27.103 1.00 91.38 92 PRO A C 1
ATOM 723 O O . PRO A 1 92 ? 16.291 -15.481 -28.094 1.00 91.38 92 PRO A O 1
ATOM 726 N N . GLN A 1 93 ? 17.596 -17.034 -27.134 1.00 82.19 93 GLN A N 1
ATOM 727 C CA . GLN A 1 93 ? 18.181 -17.441 -28.403 1.00 82.19 93 GLN A CA 1
ATOM 728 C C . GLN A 1 93 ? 17.175 -18.353 -29.090 1.00 82.19 93 GLN A C 1
ATOM 730 O O . GLN A 1 93 ? 16.779 -19.372 -28.512 1.00 82.19 93 GLN A O 1
ATOM 735 N N . ASP A 1 94 ? 16.753 -17.990 -30.300 1.00 74.00 94 ASP A N 1
ATOM 736 C CA . ASP A 1 94 ? 15.973 -18.889 -31.138 1.00 74.00 94 ASP A CA 1
ATOM 737 C C . ASP A 1 94 ? 16.751 -20.202 -31.241 1.00 74.00 94 ASP A C 1
ATOM 739 O O . ASP A 1 94 ? 17.836 -20.277 -31.823 1.00 74.00 94 ASP A O 1
ATOM 743 N N . SER A 1 95 ? 16.225 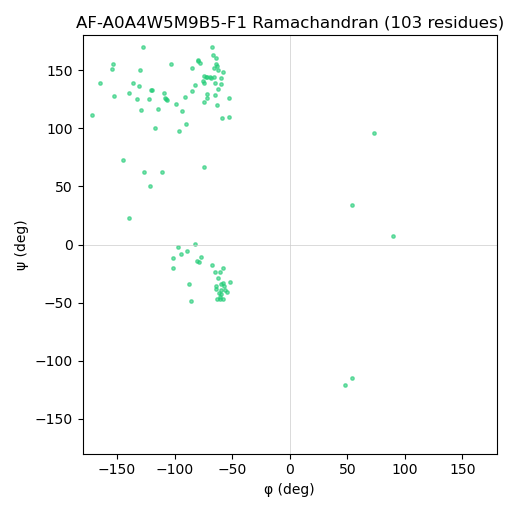-21.243 -30.598 1.00 59.34 95 SER A N 1
ATOM 744 C CA . SER A 1 95 ? 16.795 -22.589 -30.606 1.00 59.34 95 SER A CA 1
ATOM 745 C C . SER A 1 95 ? 16.505 -23.220 -31.968 1.00 59.34 95 SER A C 1
ATOM 747 O O . SER A 1 95 ? 15.694 -24.130 -32.092 1.00 59.34 95 SER A O 1
ATOM 749 N N . GLY A 1 96 ? 17.112 -22.655 -33.010 1.00 56.41 96 GLY A N 1
ATOM 750 C CA . GLY A 1 96 ? 16.826 -22.934 -34.413 1.00 56.41 96 GLY A CA 1
ATOM 751 C C . GLY A 1 96 ? 18.075 -23.007 -35.284 1.00 56.41 96 GLY A C 1
ATOM 752 O O . GLY A 1 96 ? 17.975 -22.826 -36.491 1.00 56.41 96 GLY A O 1
ATOM 753 N N . SER A 1 97 ? 19.246 -23.282 -34.702 1.00 49.00 97 SER A N 1
ATOM 754 C CA . SER A 1 97 ? 20.447 -23.626 -35.471 1.00 49.00 97 SER A CA 1
ATOM 755 C C . SER A 1 97 ? 2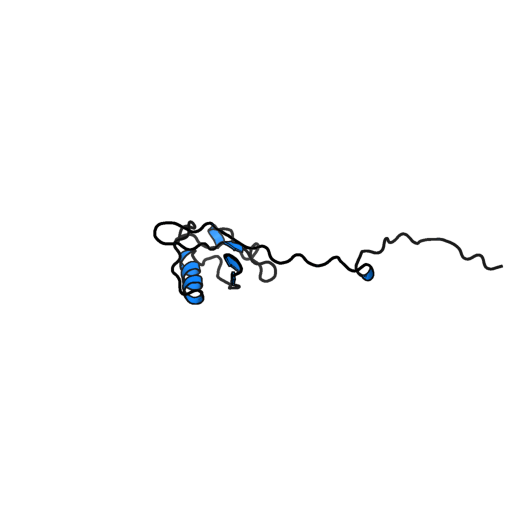0.816 -25.093 -35.251 1.00 49.00 97 SER A C 1
ATOM 757 O O . SER A 1 97 ? 21.860 -25.435 -34.701 1.00 49.00 97 SER A O 1
ATOM 759 N N . THR A 1 98 ? 19.914 -25.990 -35.651 1.00 55.72 98 THR A N 1
ATOM 760 C CA . THR A 1 98 ? 20.294 -27.345 -36.050 1.00 55.72 98 THR A CA 1
ATOM 761 C C . THR A 1 98 ? 20.548 -27.353 -37.558 1.00 55.72 98 THR A C 1
ATOM 763 O O . THR A 1 98 ? 19.690 -26.974 -38.348 1.00 55.72 98 THR A O 1
ATOM 766 N N . ALA A 1 99 ? 21.734 -27.847 -37.920 1.00 51.41 99 ALA A N 1
ATOM 767 C CA . ALA A 1 99 ? 22.155 -28.302 -39.247 1.00 51.41 99 ALA A CA 1
ATOM 768 C C . ALA A 1 99 ? 22.425 -27.241 -40.330 1.00 51.41 99 ALA A C 1
ATOM 770 O O . ALA A 1 99 ? 21.514 -26.892 -41.067 1.00 51.41 99 ALA A O 1
ATOM 771 N N . LYS A 1 100 ? 23.707 -26.863 -40.492 1.00 42.66 100 LYS A N 1
ATOM 772 C CA . LYS A 1 100 ? 24.532 -26.858 -41.737 1.00 42.66 100 LYS A CA 1
ATOM 773 C C . LYS A 1 100 ? 26.003 -26.718 -41.292 1.00 42.66 100 LYS A C 1
ATOM 775 O O . LYS A 1 100 ? 26.259 -25.928 -40.399 1.00 42.66 100 LYS A O 1
ATOM 780 N N . GLU A 1 101 ? 27.053 -27.361 -41.786 1.00 51.38 101 GLU A N 1
ATOM 781 C CA . GLU A 1 101 ? 27.314 -28.405 -42.772 1.00 51.38 101 GLU A CA 1
ATOM 782 C C . GLU A 1 101 ? 28.814 -28.724 -42.577 1.00 51.38 101 GLU A C 1
ATOM 784 O O . GLU A 1 101 ? 29.657 -27.862 -42.811 1.00 51.38 101 GLU A O 1
ATOM 789 N N . GLN A 1 102 ? 29.169 -29.909 -42.063 1.00 45.78 102 GLN A N 1
ATOM 790 C CA . GLN A 1 102 ? 30.544 -30.417 -42.152 1.00 45.78 102 GLN A CA 1
ATOM 791 C C . GLN A 1 102 ? 30.617 -31.345 -43.361 1.00 45.78 102 GLN A C 1
ATOM 793 O O . GLN A 1 102 ? 30.283 -32.522 -43.265 1.00 45.78 102 GLN A O 1
ATOM 798 N N . THR A 1 103 ? 31.099 -30.811 -44.479 1.00 46.34 103 THR A N 1
ATOM 799 C CA . THR A 1 103 ? 31.793 -31.621 -45.482 1.00 46.34 103 THR A CA 1
ATOM 800 C C . THR A 1 103 ? 33.216 -31.086 -45.557 1.00 46.34 103 THR A C 1
ATOM 802 O O . THR A 1 103 ? 33.459 -30.028 -46.128 1.00 46.34 103 THR A O 1
ATOM 805 N N . VAL A 1 104 ? 34.145 -31.783 -44.903 1.00 45.78 104 VAL A N 1
ATOM 806 C CA . VAL A 1 104 ? 35.586 -31.592 -45.095 1.00 45.78 104 VAL A CA 1
ATOM 807 C C . VAL A 1 104 ? 35.995 -32.613 -46.154 1.00 45.78 104 VAL A C 1
ATOM 809 O O . VAL A 1 104 ? 35.832 -33.812 -45.922 1.00 45.78 104 VAL A O 1
ATOM 812 N N . GLN A 1 105 ? 36.424 -32.133 -47.324 1.00 49.59 105 GLN A N 1
ATOM 813 C CA . GLN A 1 105 ? 37.211 -32.924 -48.277 1.00 49.59 105 GLN A CA 1
ATOM 814 C C . GLN A 1 105 ? 38.675 -32.929 -47.847 1.00 49.59 105 GLN A C 1
ATOM 816 O O . GLN A 1 105 ? 39.131 -31.875 -47.346 1.00 49.59 105 GLN A O 1
#

InterPro domains:
  IPR029071 Ubiquitin-like domain superfamily [SSF54236] (2-92)
  IPR039049 Elongin B [PTHR13248] (1-105)

Solvent-accessible surface area (backbone atoms only — not comparable to full-atom values): 6819 Å² total; per-residue (Å²): 54,41,32,33,44,92,49,74,45,86,70,88,77,58,38,80,38,31,44,45,59,52,46,52,55,49,24,71,74,70,74,48,80,72,78,65,92,68,59,48,86,40,28,34,39,80,72,63,37,35,82,85,56,34,30,94,95,50,57,37,82,42,83,46,49,48,62,52,92,95,42,69,49,77,80,44,68,59,79,77,86,78,81,77,84,80,53,75,92,75,48,84,74,77,92,70,84,77,89,87,82,93,81,83,130

Mean predicted aligned error: 8.5 Å

Sequence (105 aa):
MIRRQKTTIFTDASDSTTVYELKRIVEGILKREDDQLLEDSKTLGDCGFTNQTARPQAPGTVGLAFRMDEMFEQLQVEAFSSPPELPDVMKPQDSGSTAKEQTVQ

Organism: NCBI:txid62062

Secondary structure (DSSP, 8-state):
-EEEBTEEE-----TT-BHHHHHHHHHHHH------SS-TTSBTTTTT--TTTSBTTB---EE---EETTEEPP--BPPPPPPPPPPGGGSPP-S----------

Nearest PDB structures (foldseek):
  7cjb-assembly4_N  TM=9.458E-01  e=6.770E-12  Homo sapiens
  8g1p-assembly2_D  TM=9.447E-01  e=8.817E-12  Homo sapiens
  7khh-assembly1_A  TM=9.402E-01  e=3.529E-11  Homo sapiens
  9d1z-assembly1_B  TM=9.473E-01  e=1.412E-10  Homo sapiens
  2fnj-assembly1_B  TM=9.466E-01  e=4.340E-10  Mus musculus

Radius of gyration: 23.56 Å; Cα contacts (8 Å, |Δi|>4): 108; chains: 1; bounding box: 52×55×61 Å

pLDDT: mean 87.22, std 15.17, range [42.66, 98.0]